Protein AF-G4T428-F1 (afdb_monomer)

Organism: Methylotuvimicrobium alcaliphilum (strain DSM 19304 / NCIMB 14124 / VKM B-2133 / 20Z) (NCBI:txid1091494)

Solvent-accessible surface area (backbone atoms only — not comparable to full-atom values): 4004 Å² total; per-residue (Å²): 131,81,51,72,66,59,51,50,52,52,49,51,51,53,43,59,74,74,36,54,73,69,57,37,56,51,48,56,52,48,61,73,71,45,84,80,58,62,71,66,53,59,67,57,76,51,72,93,58,52,73,67,60,50,53,52,51,51,53,54,57,59,76,75,107

pLDDT: mean 91.67, std 6.28, range [61.88, 98.0]

Sequence (65 aa):
MKTDSEIIDAGFQALFSSLSRVDAERFIMLIKREQFDYTHWQTKLWKNETVESLSKKAQKAWELN

Radius of gyration: 16.87 Å; Cα contacts (8 Å, |Δi|>4): 7; chains: 1; bounding box: 26×27×40 Å

Foldseek 3Di:
DDDPVRVVVVVLVVLVVVDPPVVSVVVVVVPVVDDPPPVVVVVVPAVVHDPVRVVVVVVVVVVVD

Mean predicted aligned error: 6.34 Å

Secondary structure (DSSP, 8-state):
---HHHHHHHHHHHHHHHS-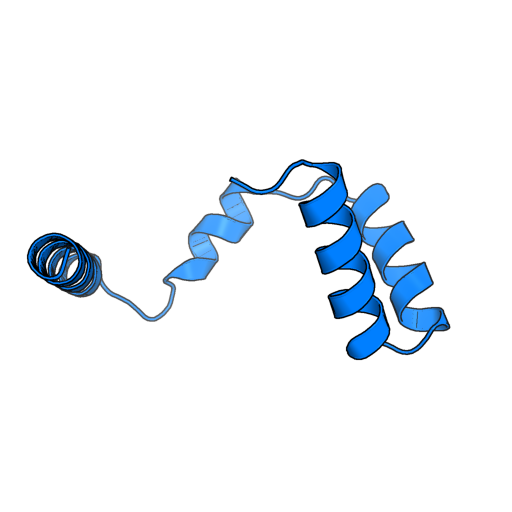HHHHHHHHHHHHHS---HHHHHHHTTTT--HHHHHHHHHHHHHT-

Structure (mmCIF, N/CA/C/O backbone):
data_AF-G4T428-F1
#
_entry.id   AF-G4T428-F1
#
loop_
_atom_site.group_PDB
_atom_site.id
_atom_site.type_symbol
_atom_site.label_atom_id
_atom_site.label_alt_id
_atom_site.label_comp_id
_atom_site.label_asym_id
_atom_site.label_entity_id
_atom_site.label_seq_id
_atom_site.pdbx_PDB_ins_code
_atom_site.Cartn_x
_atom_site.Cartn_y
_atom_site.Cartn_z
_atom_site.occupancy
_atom_site.B_iso_or_equiv
_atom_site.auth_seq_id
_atom_site.auth_comp_id
_atom_site.auth_asym_id
_atom_site.auth_atom_id
_atom_site.pdbx_PDB_model_num
ATOM 1 N N . MET A 1 1 ? 8.898 16.865 2.082 1.00 84.19 1 MET A N 1
ATOM 2 C CA . MET A 1 1 ? 7.936 16.060 1.298 1.00 84.19 1 MET A CA 1
ATOM 3 C C . MET A 1 1 ? 8.693 15.506 0.106 1.00 84.19 1 MET A C 1
ATOM 5 O O . MET A 1 1 ? 9.517 16.244 -0.418 1.00 84.19 1 MET A O 1
ATOM 9 N N . LYS A 1 2 ? 8.490 14.237 -0.264 1.00 94.12 2 LYS A N 1
ATOM 10 C CA . LYS A 1 2 ? 9.109 13.684 -1.478 1.00 94.12 2 LYS A CA 1
ATOM 11 C C . LYS A 1 2 ? 8.533 14.374 -2.715 1.00 94.12 2 LY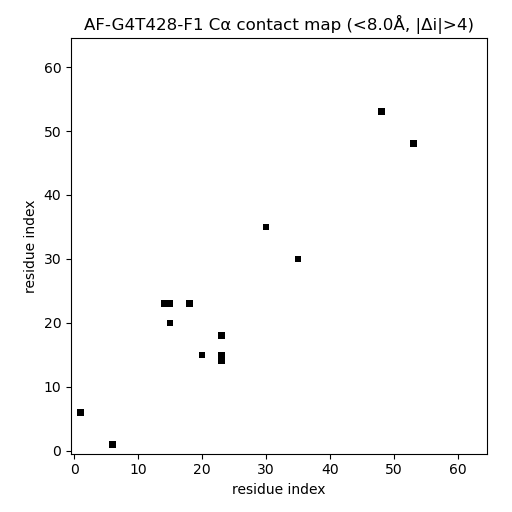S A C 1
ATOM 13 O O . LYS A 1 2 ? 7.372 14.779 -2.693 1.00 94.12 2 LYS A O 1
ATOM 18 N N . THR A 1 3 ? 9.345 14.509 -3.751 1.00 97.94 3 THR A N 1
ATOM 19 C CA . THR A 1 3 ? 8.922 14.944 -5.085 1.00 97.94 3 THR A CA 1
ATOM 20 C C . THR A 1 3 ? 8.088 13.863 -5.764 1.00 97.94 3 THR A C 1
ATOM 22 O O . THR A 1 3 ? 8.183 12.682 -5.418 1.00 97.94 3 THR A O 1
ATOM 25 N N . ASP A 1 4 ? 7.303 14.252 -6.765 1.00 97.06 4 ASP A N 1
ATOM 26 C CA . ASP A 1 4 ? 6.501 13.308 -7.547 1.00 97.06 4 ASP A CA 1
ATOM 27 C C . ASP A 1 4 ? 7.374 12.200 -8.156 1.00 97.06 4 ASP A C 1
ATOM 29 O O . ASP A 1 4 ? 7.019 11.025 -8.084 1.00 97.06 4 ASP A O 1
ATOM 33 N N . SER A 1 5 ? 8.560 12.551 -8.666 1.00 97.00 5 SER A N 1
ATOM 34 C CA . SER A 1 5 ? 9.526 11.585 -9.199 1.00 97.00 5 SER A CA 1
ATOM 35 C C . SER A 1 5 ? 9.999 10.591 -8.136 1.00 97.00 5 SER A C 1
ATOM 37 O O . SER A 1 5 ? 9.976 9.388 -8.372 1.00 97.00 5 SER A O 1
ATOM 39 N N . GLU A 1 6 ? 10.348 11.062 -6.935 1.00 98.00 6 GLU A N 1
ATOM 40 C CA . GLU A 1 6 ? 10.764 10.180 -5.833 1.00 98.00 6 GLU A CA 1
ATOM 41 C C . GLU A 1 6 ? 9.634 9.248 -5.365 1.00 98.00 6 GLU A C 1
ATOM 43 O O . GLU A 1 6 ? 9.893 8.124 -4.930 1.00 98.00 6 GLU A O 1
ATOM 48 N N . ILE A 1 7 ? 8.378 9.701 -5.429 1.00 97.25 7 ILE A N 1
ATOM 49 C CA . ILE A 1 7 ? 7.205 8.875 -5.111 1.00 97.25 7 ILE A CA 1
ATOM 50 C C . ILE A 1 7 ? 7.013 7.796 -6.181 1.00 97.25 7 ILE A C 1
ATOM 52 O O . ILE A 1 7 ? 6.803 6.629 -5.841 1.00 97.25 7 ILE A O 1
ATOM 56 N N . ILE A 1 8 ? 7.113 8.170 -7.458 1.00 94.56 8 ILE A N 1
ATOM 57 C CA . ILE A 1 8 ? 6.975 7.253 -8.595 1.00 94.56 8 ILE A CA 1
ATOM 58 C C . ILE A 1 8 ? 8.072 6.185 -8.565 1.00 94.56 8 ILE A C 1
ATOM 60 O O . ILE A 1 8 ? 7.763 4.995 -8.655 1.00 94.56 8 ILE A O 1
ATOM 64 N N . ASP A 1 9 ? 9.328 6.583 -8.368 1.00 96.81 9 ASP A N 1
ATOM 65 C CA . ASP A 1 9 ? 10.461 5.658 -8.319 1.00 96.81 9 ASP A CA 1
ATOM 66 C C . ASP A 1 9 ? 10.314 4.658 -7.170 1.00 96.81 9 ASP A C 1
ATOM 68 O O . ASP A 1 9 ? 10.459 3.449 -7.367 1.00 96.81 9 ASP A O 1
ATOM 72 N N . ALA A 1 10 ? 9.942 5.135 -5.978 1.00 97.50 10 ALA A N 1
ATOM 73 C CA . ALA A 1 10 ? 9.677 4.260 -4.839 1.00 97.50 10 ALA A CA 1
ATOM 74 C C . ALA A 1 10 ? 8.524 3.277 -5.117 1.00 97.50 10 ALA A C 1
ATOM 76 O O .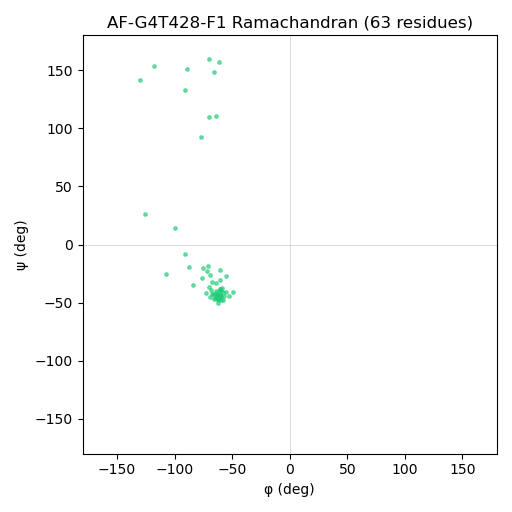 ALA A 1 10 ? 8.604 2.107 -4.735 1.00 97.50 10 ALA A O 1
ATOM 77 N N . GLY A 1 11 ? 7.473 3.729 -5.810 1.00 95.00 11 GLY A N 1
ATOM 78 C CA . GLY A 1 11 ? 6.350 2.889 -6.225 1.00 95.00 11 GLY A CA 1
ATOM 79 C C . GLY A 1 11 ? 6.765 1.782 -7.196 1.00 95.00 11 GLY A C 1
ATOM 80 O O . GLY A 1 11 ? 6.384 0.626 -7.005 1.00 95.00 11 GLY A O 1
ATOM 81 N N . PHE A 1 12 ? 7.595 2.100 -8.194 1.00 94.75 12 PHE A N 1
ATOM 82 C CA . PHE A 1 12 ? 8.123 1.097 -9.121 1.00 94.75 12 PHE A CA 1
ATOM 83 C C . PHE A 1 12 ? 9.004 0.068 -8.418 1.00 94.75 12 PHE A C 1
ATOM 85 O O . PHE A 1 12 ? 8.843 -1.128 -8.658 1.00 94.75 12 PHE A O 1
ATOM 92 N N . GLN A 1 13 ? 9.890 0.50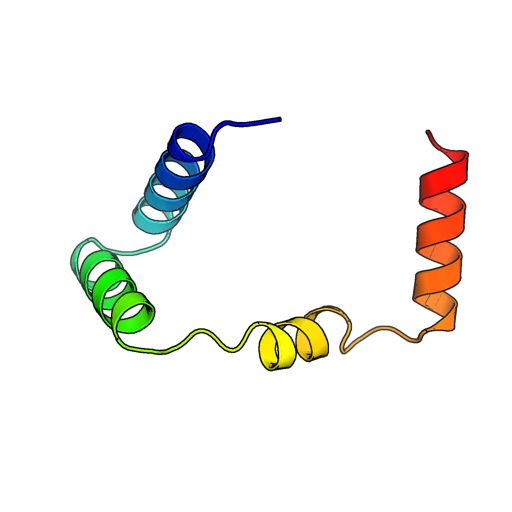2 -7.519 1.00 96.25 13 GLN A N 1
ATOM 93 C CA . GLN A 1 13 ? 10.726 -0.423 -6.749 1.00 96.25 13 GLN A CA 1
ATOM 94 C C . GLN A 1 13 ? 9.875 -1.387 -5.915 1.00 96.25 13 GLN A C 1
ATOM 96 O O . GLN A 1 13 ? 10.091 -2.598 -5.957 1.00 96.25 13 GLN A O 1
ATOM 101 N N . ALA A 1 14 ? 8.852 -0.877 -5.224 1.00 96.94 14 ALA A N 1
ATOM 102 C CA . ALA 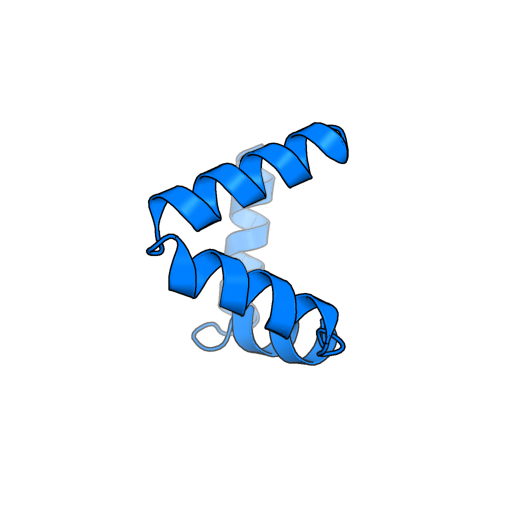A 1 14 ? 7.926 -1.711 -4.463 1.00 96.94 14 ALA A CA 1
ATOM 103 C C . ALA A 1 14 ? 7.186 -2.722 -5.361 1.00 96.94 14 ALA A C 1
ATOM 105 O O . ALA A 1 14 ? 7.094 -3.906 -5.023 1.00 96.94 14 ALA A O 1
ATOM 106 N N . LEU A 1 15 ? 6.719 -2.292 -6.536 1.00 96.25 15 LEU A N 1
ATOM 107 C CA . LEU A 1 15 ? 6.031 -3.164 -7.488 1.00 96.25 15 LEU A CA 1
ATOM 108 C C . LEU A 1 15 ? 6.939 -4.297 -7.985 1.00 96.25 15 LEU A C 1
ATOM 110 O O . LEU A 1 15 ? 6.568 -5.465 -7.904 1.00 96.25 15 LEU A O 1
ATOM 114 N N . PHE A 1 16 ? 8.147 -3.974 -8.448 1.00 95.31 16 PHE A N 1
ATOM 115 C CA . PHE A 1 16 ? 9.082 -4.975 -8.972 1.00 95.31 16 PHE A CA 1
ATOM 116 C C . PHE A 1 16 ? 9.684 -5.871 -7.886 1.00 95.31 16 PHE A C 1
ATOM 118 O O . PHE A 1 16 ? 10.091 -6.990 -8.182 1.00 95.31 16 PHE A O 1
ATOM 125 N N . SER A 1 17 ? 9.714 -5.415 -6.631 1.00 97.12 17 SER A N 1
ATOM 126 C CA . SER A 1 17 ? 10.121 -6.252 -5.496 1.00 97.12 17 SER A CA 1
ATOM 127 C C . SER A 1 17 ? 9.054 -7.266 -5.067 1.00 97.12 17 SER A C 1
ATOM 129 O O . SER A 1 17 ? 9.382 -8.249 -4.406 1.00 97.12 17 SER A O 1
ATOM 131 N N . SER A 1 18 ? 7.787 -7.041 -5.432 1.00 97.25 18 SER A N 1
ATOM 132 C CA . SER A 1 18 ? 6.654 -7.874 -5.006 1.00 97.25 18 SER A CA 1
ATOM 133 C C . SER A 1 18 ? 6.090 -8.766 -6.111 1.00 97.25 18 SER A C 1
ATOM 135 O O . SER A 1 18 ? 5.514 -9.810 -5.807 1.00 97.25 18 SER A O 1
ATOM 137 N N . LEU A 1 19 ? 6.255 -8.385 -7.379 1.00 97.12 19 LEU A N 1
ATOM 138 C CA . LEU A 1 19 ? 5.703 -9.096 -8.529 1.00 97.12 19 LEU A CA 1
ATOM 139 C C . LEU A 1 19 ? 6.792 -9.611 -9.467 1.00 97.12 19 LEU A C 1
ATOM 141 O O . LEU A 1 19 ? 7.869 -9.031 -9.598 1.00 97.12 19 LEU A O 1
ATOM 145 N N . SER A 1 20 ? 6.464 -10.681 -10.198 1.00 96.69 20 SER A N 1
ATOM 146 C CA . SER A 1 20 ? 7.255 -11.080 -11.357 1.00 96.69 20 SER A CA 1
ATOM 147 C C . SER A 1 20 ? 7.250 -9.963 -12.404 1.00 96.69 20 SER A C 1
ATOM 149 O O . SER A 1 20 ? 6.327 -9.148 -12.466 1.00 96.69 20 SER A O 1
ATOM 151 N N . ARG A 1 21 ? 8.255 -9.949 -13.283 1.00 94.06 21 ARG A N 1
ATOM 152 C CA . ARG A 1 21 ? 8.338 -8.960 -14.366 1.00 94.06 21 ARG A CA 1
ATOM 153 C C . ARG A 1 21 ? 7.057 -8.900 -15.209 1.00 94.06 21 ARG A C 1
ATOM 155 O O . ARG A 1 21 ? 6.566 -7.814 -15.493 1.00 94.06 21 ARG A O 1
ATOM 162 N N . VAL A 1 22 ? 6.510 -10.062 -15.569 1.00 97.06 22 VAL A N 1
ATOM 163 C CA . VAL A 1 22 ? 5.303 -10.162 -16.406 1.00 97.06 22 VAL A CA 1
ATOM 164 C C . VAL A 1 22 ? 4.077 -9.616 -15.669 1.00 97.06 22 VAL A C 1
ATOM 166 O O . VAL A 1 22 ? 3.290 -8.865 -16.246 1.00 97.06 22 VAL A O 1
ATOM 169 N N . ASP A 1 23 ? 3.927 -9.939 -14.383 1.00 97.69 23 ASP A N 1
ATOM 170 C CA . ASP A 1 23 ? 2.796 -9.462 -13.582 1.00 97.69 23 ASP A CA 1
ATOM 171 C C . ASP A 1 23 ? 2.886 -7.961 -13.294 1.00 97.69 23 ASP A C 1
ATOM 173 O O . ASP A 1 23 ? 1.867 -7.272 -13.329 1.00 97.69 23 ASP A O 1
ATOM 177 N N . ALA A 1 24 ? 4.092 -7.432 -13.074 1.00 96.69 24 ALA A N 1
ATOM 178 C CA . ALA A 1 24 ? 4.322 -6.003 -12.886 1.00 96.69 24 ALA A CA 1
ATOM 179 C C . ALA A 1 24 ? 3.978 -5.197 -14.150 1.00 96.69 24 ALA A C 1
ATOM 181 O O . ALA A 1 24 ? 3.269 -4.191 -14.072 1.00 96.69 24 ALA A O 1
ATOM 182 N N . GLU A 1 2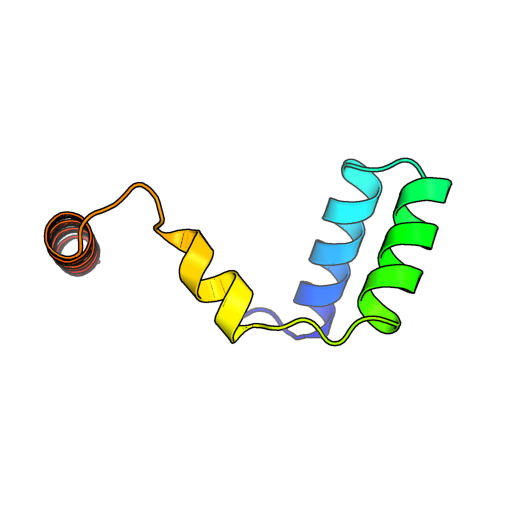5 ? 4.413 -5.659 -15.327 1.00 94.75 25 GLU A N 1
ATOM 183 C CA . GLU A 1 25 ? 4.057 -5.038 -16.610 1.00 94.75 25 GLU A CA 1
ATOM 184 C C . GLU A 1 25 ? 2.533 -5.068 -16.836 1.00 94.75 25 GLU A C 1
ATOM 186 O O . GLU A 1 25 ? 1.926 -4.049 -17.188 1.00 94.75 25 GLU A O 1
ATOM 191 N N . ARG A 1 26 ? 1.882 -6.203 -16.546 1.00 95.25 26 ARG A N 1
ATOM 192 C CA . ARG A 1 26 ? 0.420 -6.336 -16.630 1.00 95.25 26 ARG A CA 1
ATOM 193 C C . ARG A 1 26 ? -0.306 -5.426 -15.638 1.00 95.25 26 ARG A C 1
ATOM 195 O O . ARG A 1 26 ? -1.320 -4.833 -16.005 1.00 95.25 26 ARG A O 1
ATOM 202 N N . PHE A 1 27 ? 0.196 -5.288 -14.413 1.00 94.31 27 PHE A N 1
ATOM 203 C CA . PHE A 1 27 ? -0.361 -4.384 -13.406 1.00 94.31 27 PHE A CA 1
ATOM 204 C C . PHE A 1 27 ? -0.339 -2.929 -13.888 1.00 94.31 27 PHE A C 1
ATOM 206 O O . PHE A 1 27 ? -1.369 -2.258 -13.843 1.00 94.31 27 PHE A O 1
ATOM 213 N N . ILE A 1 28 ? 0.797 -2.460 -14.422 1.00 92.38 28 ILE A N 1
ATOM 214 C 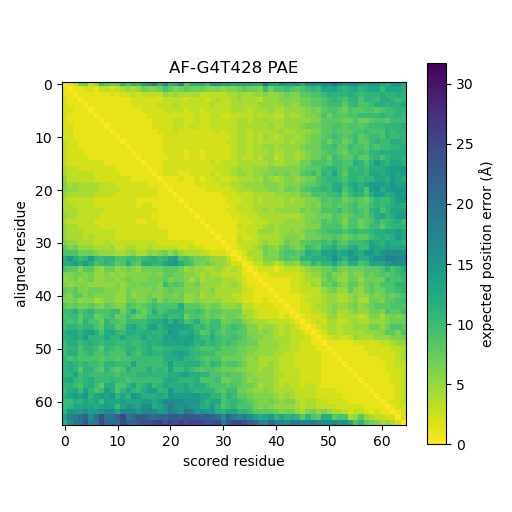CA . ILE A 1 28 ? 0.934 -1.094 -14.957 1.00 92.38 28 ILE A CA 1
ATOM 215 C C . ILE A 1 28 ? -0.060 -0.854 -16.102 1.00 92.38 28 ILE A C 1
ATOM 217 O O . ILE A 1 28 ? -0.664 0.215 -16.192 1.00 92.38 28 ILE A O 1
ATOM 221 N N . MET A 1 29 ? -0.258 -1.843 -16.975 1.00 93.06 29 MET A N 1
ATOM 222 C CA . MET A 1 29 ? -1.258 -1.753 -18.040 1.00 93.06 29 MET A CA 1
ATOM 223 C C . MET A 1 29 ? -2.681 -1.628 -17.474 1.00 93.06 29 MET A C 1
ATOM 225 O O . MET A 1 29 ? -3.445 -0.780 -17.931 1.00 93.06 29 MET A O 1
ATOM 229 N N . LEU A 1 30 ? -3.043 -2.455 -16.488 1.00 92.19 30 LEU A N 1
ATOM 230 C CA . LEU A 1 30 ? -4.382 -2.452 -15.894 1.00 92.19 30 LEU A CA 1
ATOM 231 C C . LEU A 1 30 ? -4.680 -1.136 -15.172 1.00 92.19 30 LEU A C 1
ATOM 233 O O . LEU A 1 30 ? -5.723 -0.538 -15.425 1.00 92.19 30 LEU A O 1
ATOM 237 N N . ILE A 1 31 ? -3.745 -0.633 -14.363 1.00 87.50 31 ILE A N 1
ATOM 238 C CA . ILE A 1 31 ? -3.952 0.610 -13.606 1.00 87.50 31 ILE A CA 1
ATOM 239 C C . ILE A 1 31 ? -4.007 1.854 -14.502 1.00 87.50 31 ILE A C 1
ATOM 241 O O . ILE A 1 31 ? -4.648 2.834 -14.146 1.00 87.50 31 ILE A O 1
ATOM 245 N N . LYS A 1 32 ? -3.370 1.820 -15.682 1.00 85.44 32 LYS A N 1
ATOM 246 C CA . LYS A 1 32 ? -3.508 2.881 -16.694 1.00 85.44 32 LYS A CA 1
ATOM 247 C C . LYS A 1 32 ? -4.832 2.812 -17.453 1.00 85.44 32 LYS A C 1
ATOM 249 O O . LYS A 1 32 ? -5.290 3.834 -17.956 1.00 85.44 32 LYS A O 1
ATOM 254 N N . ARG A 1 33 ? -5.411 1.616 -17.600 1.00 86.38 33 ARG A N 1
ATOM 255 C CA . ARG A 1 33 ? -6.658 1.398 -18.349 1.00 86.38 33 ARG A CA 1
ATOM 256 C C . ARG A 1 33 ? -7.895 1.666 -17.499 1.00 86.38 33 ARG A C 1
ATOM 258 O O . ARG A 1 33 ? -8.911 2.113 -18.023 1.00 86.38 33 ARG A O 1
ATOM 265 N N . GLU A 1 34 ? -7.829 1.346 -16.216 1.00 78.19 34 GLU A N 1
ATOM 266 C CA . GLU A 1 34 ? -8.939 1.509 -15.285 1.00 78.19 34 GLU A CA 1
ATOM 267 C C . GLU A 1 34 ? -8.870 2.887 -14.618 1.00 78.19 34 GLU A C 1
ATOM 269 O O . GLU A 1 34 ? -7.817 3.308 -14.145 1.00 78.19 34 GLU A O 1
ATOM 274 N N . GLN A 1 35 ? -9.995 3.607 -14.563 1.00 79.50 35 GLN A N 1
ATOM 275 C CA . GLN A 1 35 ? -10.080 4.797 -13.719 1.00 79.50 35 GLN A CA 1
ATOM 276 C C . GLN A 1 35 ? -10.092 4.331 -12.264 1.00 79.50 35 GLN A C 1
ATOM 278 O O . GLN A 1 35 ? -11.055 3.709 -11.815 1.00 79.50 35 GLN A O 1
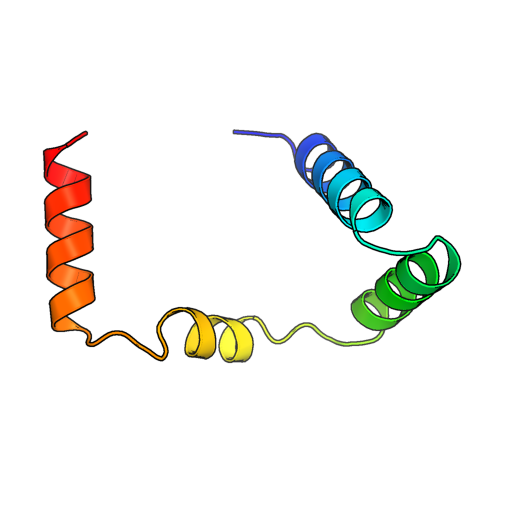ATOM 283 N N . PHE A 1 36 ? -9.007 4.589 -11.536 1.00 82.81 36 PHE A N 1
ATOM 284 C CA . PHE A 1 36 ? -8.939 4.261 -10.120 1.00 82.81 36 PHE A CA 1
ATOM 285 C C . PHE A 1 36 ? -9.969 5.090 -9.342 1.00 82.81 36 PHE A C 1
ATOM 287 O O . PHE A 1 36 ? -9.820 6.303 -9.189 1.00 82.81 36 PHE A O 1
ATOM 294 N N . ASP A 1 37 ? -11.011 4.429 -8.838 1.00 87.12 37 ASP A N 1
ATOM 295 C CA . ASP A 1 37 ? -12.020 5.064 -7.995 1.00 87.12 37 ASP A CA 1
ATOM 296 C C . ASP A 1 37 ? -11.473 5.247 -6.572 1.00 87.12 37 ASP A C 1
ATOM 298 O O . ASP A 1 37 ? -11.550 4.361 -5.709 1.00 87.12 37 ASP A O 1
ATOM 302 N N . TYR A 1 38 ? -10.893 6.426 -6.345 1.00 83.75 38 TYR A N 1
ATOM 303 C CA . TYR A 1 38 ? -10.354 6.821 -5.050 1.00 83.75 38 TYR A CA 1
ATOM 304 C C . TYR A 1 38 ? -11.424 6.811 -3.949 1.00 83.75 38 TYR A C 1
ATOM 306 O O . TYR A 1 38 ? -11.139 6.391 -2.825 1.00 83.75 38 TYR A O 1
ATOM 314 N N . THR A 1 39 ? -12.661 7.212 -4.259 1.00 88.06 39 THR A N 1
ATOM 315 C CA . THR A 1 39 ? -13.759 7.252 -3.285 1.00 88.06 39 THR A CA 1
ATOM 316 C C . THR A 1 39 ? -14.117 5.844 -2.834 1.00 88.06 39 THR A C 1
ATOM 318 O O . THR A 1 39 ? -14.183 5.579 -1.632 1.00 88.06 39 THR A O 1
ATOM 321 N N . HIS A 1 40 ? -14.256 4.905 -3.770 1.00 88.56 40 HIS A N 1
ATOM 322 C CA . HIS A 1 40 ? -14.496 3.502 -3.437 1.00 88.56 40 HIS A CA 1
ATOM 323 C C . HIS A 1 40 ? -13.348 2.903 -2.629 1.00 88.56 40 HIS A C 1
ATOM 325 O O . HIS A 1 40 ? -13.593 2.223 -1.632 1.00 88.56 40 HIS A O 1
ATOM 331 N N . TRP A 1 41 ? -12.094 3.157 -3.010 1.00 89.12 41 TRP A N 1
ATOM 332 C CA . TRP A 1 41 ? -10.935 2.669 -2.259 1.00 89.12 41 TRP A CA 1
ATOM 333 C C . TRP A 1 41 ? -10.913 3.200 -0.819 1.00 89.12 41 TRP A C 1
ATOM 335 O O . TRP A 1 41 ? -10.719 2.418 0.117 1.00 89.12 41 TRP A O 1
ATOM 345 N N . GLN A 1 42 ? -11.206 4.487 -0.621 1.00 87.81 42 GLN A N 1
ATOM 346 C CA . GLN A 1 42 ? -11.201 5.125 0.694 1.00 87.81 42 GLN A CA 1
ATOM 347 C C . GLN A 1 42 ? -12.209 4.486 1.660 1.00 87.81 42 GLN A C 1
ATOM 349 O O . GLN A 1 42 ? -11.881 4.276 2.830 1.00 87.81 42 GLN A O 1
ATOM 354 N N . THR A 1 43 ? -13.394 4.085 1.179 1.00 85.12 43 THR A N 1
ATOM 355 C CA . THR A 1 43 ? -14.385 3.379 2.021 1.00 85.12 43 THR A CA 1
ATOM 356 C C . THR A 1 43 ? -13.862 2.052 2.580 1.00 85.12 43 THR A C 1
ATOM 358 O O . THR A 1 43 ? -14.370 1.553 3.583 1.00 85.12 43 THR A O 1
ATOM 361 N N . LYS A 1 44 ? -12.840 1.455 1.950 1.00 87.38 44 LYS A N 1
ATOM 362 C CA . LYS A 1 44 ? -12.290 0.158 2.360 1.00 87.38 44 LYS A CA 1
ATOM 363 C C . LYS A 1 44 ? -11.202 0.257 3.424 1.00 87.38 44 LYS A C 1
ATOM 365 O O . LYS A 1 44 ? -10.956 -0.743 4.093 1.00 87.38 44 LYS A O 1
ATOM 370 N N . LEU A 1 45 ? -10.578 1.422 3.589 1.00 87.81 45 LEU A N 1
ATOM 371 C CA . LEU A 1 45 ? -9.396 1.604 4.440 1.00 87.81 45 LEU A CA 1
ATOM 372 C C . LEU A 1 45 ? -9.643 1.268 5.921 1.00 87.81 45 LEU A C 1
ATOM 374 O O . LEU A 1 45 ? -8.732 0.808 6.600 1.00 87.81 45 LEU A O 1
ATOM 378 N N . TRP A 1 46 ? -10.869 1.456 6.414 1.00 86.69 46 TRP A N 1
ATOM 379 C CA . TRP A 1 46 ? -11.185 1.379 7.846 1.00 86.69 46 TRP A CA 1
ATOM 380 C C . TRP A 1 46 ? -12.328 0.396 8.125 1.00 86.69 46 TRP A C 1
ATOM 382 O O . TRP A 1 46 ? -13.047 0.526 9.108 1.00 86.69 46 TRP A O 1
ATOM 392 N N . LYS A 1 47 ? -12.511 -0.605 7.253 1.00 84.38 47 LYS A N 1
ATOM 393 C CA . LYS A 1 47 ? -13.634 -1.560 7.329 1.00 84.38 47 LYS A CA 1
ATOM 394 C C . LYS A 1 47 ? -13.760 -2.305 8.656 1.00 84.38 47 LYS A C 1
ATOM 396 O O . LYS A 1 47 ? -14.860 -2.714 9.005 1.00 84.38 47 LYS A O 1
ATOM 401 N N . ASN A 1 48 ? -12.652 -2.482 9.368 1.00 87.25 48 ASN A N 1
ATOM 402 C CA . ASN A 1 48 ? -12.606 -3.214 10.634 1.00 87.25 48 ASN A CA 1
ATOM 403 C C . ASN A 1 48 ? -12.603 -2.280 11.852 1.00 87.25 48 ASN A C 1
ATOM 405 O O . ASN A 1 48 ? -12.266 -2.704 12.953 1.00 87.25 48 ASN A O 1
ATOM 409 N N . GLU A 1 49 ? -12.928 -1.004 11.661 1.00 88.62 49 GLU A N 1
ATOM 410 C CA . GLU A 1 49 ? -12.817 0.015 12.694 1.00 88.62 49 GLU A CA 1
ATOM 411 C C . GLU A 1 49 ? -14.103 0.830 12.815 1.00 88.62 49 GLU A C 1
ATOM 413 O O . GLU A 1 49 ? -14.748 1.175 11.826 1.00 88.62 49 GLU A O 1
ATOM 418 N N . THR A 1 50 ? -14.466 1.175 14.049 1.00 91.56 50 THR A N 1
ATOM 419 C CA . THR A 1 50 ? -15.588 2.078 14.326 1.00 91.56 50 THR A CA 1
ATOM 420 C C . THR A 1 50 ? -15.112 3.524 14.356 1.00 91.56 50 THR A C 1
ATOM 422 O O . THR A 1 50 ? -13.989 3.793 14.773 1.00 91.56 50 THR A O 1
ATOM 425 N N . VAL A 1 51 ? -15.984 4.476 14.010 1.00 89.75 51 VAL A N 1
ATOM 426 C CA . VAL A 1 51 ? -15.675 5.922 14.055 1.00 89.75 51 VAL A CA 1
ATOM 427 C C . VAL A 1 51 ? -15.051 6.337 15.394 1.00 89.75 51 VAL A C 1
ATOM 429 O O . VAL A 1 51 ? -14.080 7.090 15.421 1.00 89.75 51 VAL A O 1
ATOM 432 N N . GLU A 1 52 ? -15.549 5.798 16.506 1.00 94.56 52 GLU A N 1
ATOM 433 C CA . GLU A 1 52 ? -15.030 6.124 17.833 1.00 94.56 52 GLU A CA 1
ATOM 434 C C . GLU A 1 52 ? -13.609 5.592 18.081 1.00 94.56 52 GLU A C 1
ATOM 436 O O . GLU A 1 52 ? -12.780 6.303 18.653 1.00 94.56 52 GLU A O 1
ATOM 441 N N . SER A 1 53 ? -13.286 4.381 17.609 1.00 94.81 53 SER A N 1
ATOM 442 C CA . SER A 1 53 ? -11.912 3.851 17.650 1.00 94.81 53 SER A CA 1
ATOM 443 C C . SER A 1 53 ? -10.948 4.779 16.907 1.00 94.81 53 SER A C 1
ATOM 445 O O . SER A 1 53 ? -9.850 5.079 17.381 1.00 94.81 53 SER A O 1
ATOM 447 N N . LEU A 1 54 ? -11.388 5.303 15.766 1.00 93.31 54 LEU A N 1
ATOM 448 C CA . LEU A 1 54 ? -10.573 6.155 14.905 1.00 93.31 54 LEU A CA 1
ATOM 449 C C . LEU A 1 54 ? -10.369 7.535 15.492 1.00 93.31 54 LEU A C 1
ATOM 451 O O . LEU A 1 54 ? -9.243 8.026 15.497 1.00 93.31 54 LEU A O 1
ATOM 455 N N . SER A 1 55 ? -11.423 8.109 16.069 1.00 94.81 55 SER A N 1
ATOM 456 C CA . SER A 1 55 ? -11.327 9.357 16.818 1.00 94.81 55 SER A CA 1
ATOM 457 C C . SER A 1 55 ? -10.318 9.235 17.963 1.00 94.81 55 SER A C 1
ATOM 459 O O . SER A 1 55 ? -9.474 10.111 18.128 1.00 94.81 55 SER A O 1
ATOM 461 N N . LYS A 1 56 ? -10.346 8.129 18.721 1.00 96.31 56 LYS A N 1
ATOM 462 C CA . LYS A 1 56 ? -9.393 7.886 19.820 1.00 96.31 56 LYS A CA 1
ATOM 463 C C . LYS A 1 56 ? -7.956 7.732 19.317 1.00 96.31 56 LYS A C 1
ATOM 465 O O . LYS A 1 56 ? -7.038 8.292 19.912 1.00 96.31 56 LYS A O 1
ATOM 470 N N . LYS A 1 57 ? -7.747 7.002 18.216 1.00 94.19 57 LYS A N 1
ATOM 471 C CA . LYS A 1 57 ? -6.419 6.845 17.596 1.00 94.19 57 LYS A CA 1
ATOM 472 C C . LYS A 1 57 ? -5.867 8.173 17.085 1.00 94.19 57 LYS A C 1
ATOM 474 O O . LYS A 1 57 ? -4.693 8.451 17.311 1.00 94.19 57 LYS A O 1
ATOM 479 N N . ALA A 1 58 ? -6.704 8.986 16.443 1.00 94.75 58 ALA A N 1
ATOM 480 C CA . ALA A 1 58 ? -6.322 10.308 15.958 1.00 94.75 58 ALA A CA 1
ATOM 481 C C . ALA A 1 58 ? -5.922 11.234 17.114 1.00 94.75 58 ALA A C 1
ATOM 483 O O . ALA A 1 58 ? -4.847 11.824 17.068 1.00 94.75 58 ALA A O 1
ATOM 484 N N . GLN A 1 59 ? -6.729 11.281 18.179 1.00 96.25 59 GLN A N 1
ATOM 485 C CA . GLN A 1 59 ? -6.432 12.067 19.379 1.00 96.25 59 GLN A CA 1
ATOM 486 C C . GLN A 1 59 ? -5.091 11.660 20.005 1.00 96.25 59 GLN A C 1
ATOM 488 O O . GLN A 1 59 ? -4.234 12.502 20.252 1.00 96.25 59 GLN A O 1
ATOM 493 N N . LYS A 1 60 ? -4.861 10.353 20.174 1.00 96.25 60 LYS A N 1
ATOM 494 C CA . LYS A 1 60 ? -3.598 9.837 20.712 1.00 96.25 60 LYS A CA 1
ATOM 495 C C . LYS A 1 60 ? -2.394 10.185 19.827 1.00 96.25 60 LYS A C 1
ATOM 497 O O . LYS A 1 60 ? -1.331 10.498 20.345 1.00 96.25 60 LYS A O 1
ATOM 502 N N . ALA A 1 61 ? -2.538 10.095 18.504 1.00 94.94 61 ALA A N 1
ATOM 503 C CA . ALA A 1 61 ? -1.466 10.442 17.569 1.00 94.94 61 ALA A CA 1
ATOM 504 C C . ALA A 1 61 ? -1.149 11.946 17.574 1.00 94.94 61 ALA A C 1
ATOM 506 O O . ALA A 1 61 ? 0.001 12.320 17.369 1.00 94.94 61 ALA A O 1
ATOM 507 N N . TRP A 1 62 ? -2.151 12.793 17.820 1.00 94.44 62 TRP A N 1
ATOM 508 C CA . TRP A 1 62 ? -1.972 14.234 17.984 1.00 94.44 62 TRP A CA 1
ATOM 509 C C . TRP A 1 62 ? -1.197 14.577 19.260 1.00 94.44 62 TRP A C 1
ATOM 511 O O . TRP A 1 62 ? -0.298 15.400 19.213 1.00 94.44 62 TRP A O 1
ATOM 521 N N . GLU A 1 63 ? -1.500 13.917 20.378 1.00 92.94 63 GLU A N 1
ATOM 522 C CA . GLU A 1 63 ? -0.848 14.156 21.679 1.00 92.94 63 GLU A CA 1
ATOM 523 C C . GLU A 1 63 ? 0.609 13.664 21.759 1.00 92.94 63 GLU A C 1
ATOM 525 O O . GLU A 1 63 ? 1.341 14.057 22.665 1.00 92.94 63 GLU A 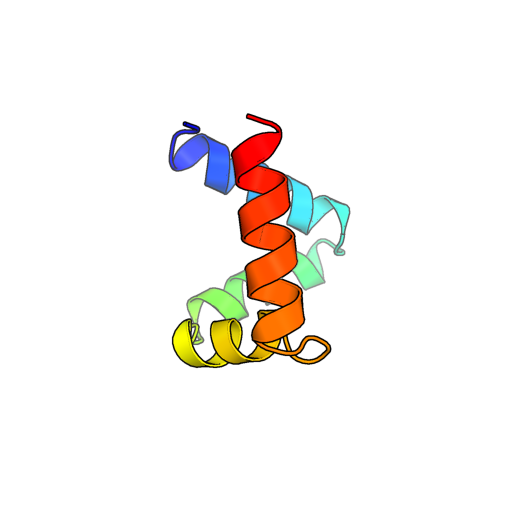O 1
ATOM 530 N N . LEU A 1 64 ? 1.023 12.772 20.852 1.00 82.00 64 LEU A N 1
ATOM 531 C CA . LEU A 1 64 ? 2.382 12.217 20.786 1.00 82.00 64 LEU A CA 1
ATOM 532 C C . LEU A 1 64 ? 3.338 13.022 19.888 1.00 82.00 64 LEU A C 1
ATOM 534 O O . LEU A 1 64 ? 4.529 12.707 19.866 1.00 82.00 64 LEU A O 1
ATOM 538 N N . ASN A 1 65 ? 2.822 14.004 19.144 1.00 61.88 65 ASN A N 1
ATOM 539 C CA . ASN A 1 65 ? 3.592 14.943 18.322 1.00 61.88 65 ASN A CA 1
ATOM 540 C C . ASN A 1 65 ? 3.741 16.290 19.031 1.00 61.88 65 ASN A C 1
ATOM 542 O O . ASN A 1 65 ? 4.766 16.955 18.766 1.00 61.88 65 ASN A O 1
#